Protein AF-A0A2W4KX41-F1 (afdb_monomer_lite)

Structure (mmCIF, N/CA/C/O backbone):
data_AF-A0A2W4KX41-F1
#
_entry.id   AF-A0A2W4KX41-F1
#
loop_
_atom_site.group_PDB
_atom_site.id
_atom_site.type_symbol
_atom_site.label_atom_id
_atom_site.label_alt_id
_atom_site.label_comp_id
_atom_site.label_asym_id
_atom_site.label_entity_id
_atom_site.label_seq_id
_atom_site.pdbx_PDB_ins_code
_atom_site.Cartn_x
_atom_site.Cartn_y
_atom_site.Cartn_z
_atom_site.occupancy
_atom_site.B_iso_or_equiv
_atom_site.auth_seq_id
_atom_site.auth_comp_id
_atom_site.auth_asym_id
_atom_site.auth_atom_id
_atom_site.pdbx_PDB_model_num
ATOM 1 N N . VAL A 1 1 ? 13.721 4.394 -13.054 1.00 95.44 1 VAL A N 1
ATOM 2 C CA . VAL A 1 1 ? 13.688 3.986 -14.478 1.00 95.44 1 VAL A CA 1
ATOM 3 C C . VAL A 1 1 ? 14.130 5.182 -15.290 1.00 95.44 1 VAL A C 1
ATOM 5 O O . VAL A 1 1 ? 13.572 6.245 -15.070 1.00 95.44 1 VAL A O 1
ATOM 8 N N . GLY A 1 2 ? 15.157 5.044 -16.126 1.00 97.50 2 GLY A N 1
ATOM 9 C CA . GLY A 1 2 ? 15.575 6.116 -17.032 1.00 97.50 2 GLY A CA 1
ATOM 10 C C . GLY A 1 2 ? 14.869 5.986 -18.375 1.00 97.50 2 GLY A C 1
ATOM 11 O O . GLY A 1 2 ? 14.730 4.871 -18.894 1.00 97.50 2 GLY A O 1
ATOM 12 N N . ILE A 1 3 ? 14.429 7.118 -18.905 1.00 97.75 3 ILE A N 1
ATOM 13 C CA . ILE A 1 3 ? 13.561 7.262 -20.071 1.00 97.75 3 ILE A CA 1
ATOM 14 C C . ILE A 1 3 ? 14.304 8.098 -21.121 1.00 97.75 3 ILE A C 1
ATOM 16 O O . ILE A 1 3 ? 14.916 9.116 -20.791 1.00 97.75 3 ILE A O 1
ATOM 20 N N . GLY A 1 4 ? 14.311 7.626 -22.368 1.00 97.44 4 GLY A N 1
ATOM 21 C CA . GLY A 1 4 ? 14.909 8.337 -23.504 1.00 97.44 4 GLY A CA 1
ATOM 22 C C . GLY A 1 4 ? 13.954 9.355 -24.136 1.00 97.44 4 GLY A C 1
ATOM 23 O O . GLY A 1 4 ? 12.772 9.386 -23.803 1.00 97.44 4 GLY A O 1
ATOM 24 N N . ASP A 1 5 ? 14.450 10.140 -25.101 1.00 96.31 5 ASP A N 1
ATOM 25 C CA . ASP A 1 5 ? 13.666 11.168 -25.826 1.00 96.31 5 ASP A CA 1
ATOM 26 C C . ASP A 1 5 ? 12.392 10.621 -26.493 1.00 96.31 5 ASP A C 1
ATOM 28 O O . ASP A 1 5 ? 11.413 11.334 -26.689 1.00 96.31 5 ASP A O 1
ATOM 32 N N . ASP A 1 6 ? 12.403 9.342 -26.859 1.00 95.00 6 ASP A N 1
ATOM 33 C CA . ASP A 1 6 ? 11.312 8.649 -27.535 1.00 95.00 6 ASP A CA 1
ATOM 34 C C . ASP A 1 6 ? 10.389 7.887 -26.569 1.00 95.00 6 ASP A C 1
ATOM 36 O O . ASP A 1 6 ? 9.606 7.046 -27.011 1.00 95.00 6 ASP A O 1
ATOM 40 N N . GLY A 1 7 ? 10.496 8.132 -25.258 1.00 95.44 7 GLY A N 1
ATOM 41 C CA . GLY A 1 7 ? 9.627 7.543 -24.236 1.00 95.44 7 GLY A CA 1
ATOM 42 C C . GLY A 1 7 ? 9.914 6.075 -23.902 1.00 95.44 7 GLY A C 1
ATOM 43 O O . GLY A 1 7 ? 9.141 5.449 -23.172 1.00 95.44 7 GLY A O 1
ATOM 44 N N . ARG A 1 8 ? 11.008 5.491 -24.409 1.00 97.19 8 ARG A N 1
ATOM 45 C CA . ARG A 1 8 ? 11.403 4.111 -24.080 1.00 97.19 8 ARG A CA 1
ATOM 46 C C . ARG A 1 8 ? 12.267 4.040 -22.827 1.00 97.19 8 ARG A C 1
ATOM 48 O O . ARG A 1 8 ? 12.982 4.983 -22.490 1.00 97.19 8 ARG A O 1
ATOM 55 N N . VAL A 1 9 ? 12.297 2.869 -22.199 1.00 97.88 9 VAL A N 1
ATOM 56 C CA . VAL A 1 9 ? 13.253 2.570 -21.129 1.00 97.88 9 VAL A CA 1
ATOM 57 C C . VAL A 1 9 ? 14.670 2.490 -21.701 1.00 97.88 9 VAL A C 1
ATOM 59 O O . VAL A 1 9 ? 14.964 1.636 -22.535 1.00 97.88 9 VAL A O 1
ATOM 62 N N . VAL A 1 10 ? 15.562 3.345 -21.202 1.00 98.19 10 VAL A N 1
ATOM 63 C CA . VAL A 1 10 ? 16.997 3.371 -21.550 1.00 98.19 10 VAL A CA 1
ATOM 64 C C . VAL A 1 10 ? 17.900 3.094 -20.352 1.00 98.19 10 VAL A C 1
ATOM 66 O O . VAL A 1 10 ? 19.077 2.797 -20.535 1.00 98.19 10 VAL A O 1
ATOM 69 N N . ARG A 1 11 ? 17.365 3.118 -19.124 1.00 97.75 11 ARG A N 1
ATOM 70 C CA . ARG A 1 11 ? 18.085 2.662 -17.927 1.00 97.75 11 ARG A CA 1
ATOM 71 C C . ARG A 1 11 ? 17.171 1.920 -16.961 1.00 97.75 11 ARG A C 1
ATOM 73 O O . ARG A 1 11 ? 16.109 2.412 -16.576 1.00 97.75 11 ARG A O 1
ATOM 80 N N . LEU A 1 12 ? 17.615 0.755 -16.493 1.00 97.62 12 LEU A N 1
ATOM 81 C CA . LEU A 1 12 ? 16.859 -0.076 -15.556 1.00 97.62 12 LEU A CA 1
ATOM 82 C C . LEU A 1 12 ? 17.802 -0.828 -14.608 1.00 97.62 12 LEU A C 1
ATOM 84 O O . LEU A 1 12 ? 18.771 -1.437 -15.047 1.00 97.62 12 LEU A O 1
ATOM 88 N N . ARG A 1 13 ? 17.536 -0.763 -13.293 1.00 94.50 13 ARG A N 1
ATOM 89 C CA . ARG A 1 13 ? 18.386 -1.334 -12.217 1.00 94.50 13 ARG A CA 1
ATOM 90 C C . ARG A 1 13 ? 19.892 -1.060 -12.403 1.00 94.50 13 ARG A C 1
ATOM 92 O O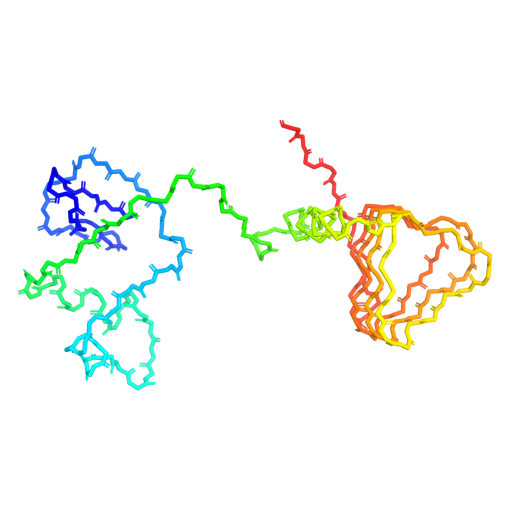 . ARG A 1 13 ? 20.709 -1.970 -12.310 1.00 94.50 13 ARG A O 1
ATOM 99 N N . GLY A 1 14 ? 20.247 0.187 -12.714 1.00 94.38 14 GLY A N 1
ATOM 100 C CA . GLY A 1 14 ? 21.641 0.617 -12.893 1.00 94.38 14 GLY A CA 1
ATOM 101 C C . GLY A 1 14 ? 22.298 0.212 -14.220 1.00 94.38 14 GLY A C 1
ATOM 102 O O . GLY A 1 14 ? 23.419 0.632 -14.469 1.00 94.38 14 GLY A O 1
ATOM 103 N N . GLN A 1 15 ? 21.622 -0.556 -15.082 1.00 97.69 15 GLN A N 1
ATOM 104 C CA . GLN A 1 15 ? 22.105 -0.873 -16.430 1.00 97.69 15 GLN A CA 1
ATOM 105 C C . GLN A 1 15 ? 21.570 0.134 -17.446 1.00 97.69 15 GLN A C 1
ATOM 107 O O . GLN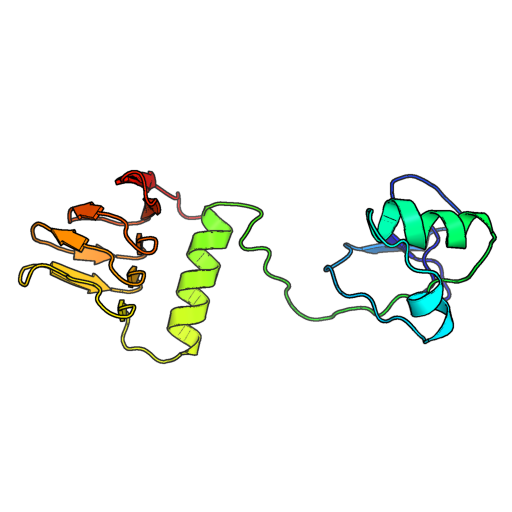 A 1 15 ? 20.375 0.439 -17.426 1.00 97.69 15 GLN A O 1
ATOM 112 N N . THR A 1 16 ? 22.449 0.599 -18.332 1.00 97.62 16 THR A N 1
ATOM 113 C CA . THR A 1 16 ? 22.169 1.614 -19.356 1.00 97.62 16 THR A CA 1
ATOM 114 C C . THR A 1 16 ? 22.178 0.989 -20.751 1.00 97.62 16 THR A C 1
ATOM 116 O O . THR A 1 16 ? 23.064 0.206 -21.081 1.00 97.62 16 THR A O 1
ATOM 119 N N . PHE A 1 17 ? 21.189 1.353 -21.563 1.00 97.38 17 PHE A N 1
ATOM 120 C CA . PHE A 1 17 ? 20.922 0.840 -22.913 1.00 97.38 17 PHE A CA 1
ATOM 121 C C . PHE A 1 17 ? 20.775 1.971 -23.952 1.00 97.38 17 PHE A C 1
ATOM 123 O O . PHE A 1 17 ? 20.492 1.708 -25.119 1.00 97.38 17 PHE A O 1
ATOM 130 N N . GLY A 1 18 ? 20.941 3.229 -23.533 1.00 96.69 18 GLY A N 1
ATOM 131 C CA . GLY A 1 18 ? 20.837 4.429 -24.362 1.00 96.69 18 GLY A CA 1
ATOM 132 C C . GLY A 1 18 ? 21.023 5.703 -23.533 1.00 96.69 18 GLY A C 1
ATOM 133 O O . GLY A 1 18 ? 21.342 5.628 -22.347 1.00 96.69 18 GLY A O 1
ATOM 134 N N . GLU A 1 19 ? 20.813 6.863 -24.152 1.00 97.75 19 GLU A N 1
ATOM 135 C CA . GLU A 1 19 ? 20.885 8.163 -23.474 1.00 97.75 19 GLU A CA 1
ATOM 136 C C . GLU A 1 19 ? 19.589 8.473 -22.718 1.00 97.75 19 GLU A C 1
ATOM 138 O O . GLU A 1 19 ? 18.494 8.385 -23.276 1.00 97.75 19 GLU A O 1
ATOM 143 N N . GLU A 1 20 ? 19.722 8.828 -21.440 1.00 97.94 20 GLU A N 1
ATOM 144 C CA . GLU A 1 20 ? 18.610 9.194 -20.562 1.00 97.94 20 GLU A CA 1
ATOM 145 C C . GLU A 1 20 ? 18.319 10.690 -20.613 1.00 97.94 20 GLU A C 1
ATOM 147 O O . GLU A 1 20 ? 19.225 11.522 -20.619 1.00 97.94 20 GLU A O 1
ATOM 152 N N . ARG A 1 21 ? 17.028 11.015 -20.602 1.00 97.56 21 ARG A N 1
ATOM 153 C CA . ARG A 1 21 ? 16.497 12.379 -20.646 1.00 97.56 21 ARG A CA 1
ATOM 154 C C . ARG A 1 21 ? 15.644 12.700 -19.440 1.00 97.56 21 ARG A C 1
ATOM 156 O O . ARG A 1 21 ? 15.702 13.811 -18.926 1.00 97.56 21 ARG A O 1
ATOM 163 N N . GLU A 1 22 ? 14.906 11.706 -18.970 1.00 96.12 22 GLU A N 1
ATOM 164 C CA . GLU A 1 22 ? 14.061 11.804 -17.793 1.00 96.12 22 GLU A CA 1
ATOM 165 C C . GLU A 1 22 ? 14.202 10.544 -16.939 1.00 96.12 22 GLU A C 1
ATOM 167 O O . GLU A 1 22 ? 14.525 9.462 -17.435 1.00 96.12 22 GLU A O 1
ATOM 172 N N . SER A 1 23 ? 13.933 10.679 -15.644 1.00 95.00 23 SER A N 1
ATOM 173 C CA . SER A 1 23 ? 13.896 9.565 -14.706 1.00 95.00 23 SER A CA 1
ATOM 174 C C . SER A 1 23 ? 12.565 9.530 -13.963 1.00 95.00 23 SER A C 1
ATOM 176 O O . SER A 1 23 ? 12.084 10.574 -13.536 1.00 95.00 23 SER A O 1
ATOM 178 N N . GLY A 1 24 ? 12.026 8.336 -13.723 1.00 92.19 24 GLY A N 1
ATOM 179 C CA . GLY A 1 24 ? 10.835 8.149 -12.890 1.00 92.19 24 GLY A CA 1
ATOM 180 C C . GLY A 1 24 ? 10.811 6.809 -12.161 1.00 92.19 24 GLY A C 1
ATOM 181 O O . GLY A 1 24 ? 11.633 5.923 -12.427 1.00 92.19 24 GLY A O 1
ATOM 182 N N . ASP A 1 25 ? 9.857 6.642 -11.251 1.00 90.81 25 ASP A N 1
ATOM 183 C CA . ASP A 1 25 ? 9.654 5.388 -10.527 1.00 90.81 25 ASP A CA 1
ATOM 184 C C . ASP A 1 25 ? 8.746 4.424 -11.289 1.00 90.81 25 ASP A C 1
ATOM 186 O O . ASP A 1 25 ? 7.812 4.811 -11.991 1.00 90.81 25 ASP A O 1
ATOM 190 N N . TYR A 1 26 ? 9.029 3.127 -11.154 1.00 90.62 26 TYR A N 1
ATOM 191 C CA . TYR A 1 26 ? 8.149 2.095 -11.686 1.00 90.62 26 TYR A CA 1
ATOM 192 C C . TYR A 1 26 ? 7.013 1.836 -10.697 1.00 90.62 26 TYR A C 1
ATOM 194 O O . TYR A 1 26 ? 7.226 1.235 -9.648 1.00 90.62 26 TYR A O 1
ATOM 202 N N . VAL A 1 27 ? 5.799 2.239 -11.062 1.00 89.75 27 VAL A N 1
ATOM 203 C CA . VAL A 1 27 ? 4.615 2.201 -10.183 1.00 89.75 27 VAL A CA 1
ATOM 204 C C . VAL A 1 27 ? 3.957 0.817 -10.064 1.00 89.75 27 VAL A C 1
ATOM 206 O O . VAL A 1 27 ? 2.856 0.695 -9.538 1.00 89.75 27 VAL A O 1
ATOM 209 N N . GLY A 1 28 ? 4.599 -0.243 -10.569 1.00 87.50 28 GLY A N 1
ATOM 210 C CA . GLY A 1 28 ? 4.089 -1.616 -10.469 1.00 87.50 28 GLY A CA 1
ATOM 211 C C . GLY A 1 28 ? 3.088 -2.031 -11.556 1.00 87.50 28 GLY A C 1
ATOM 212 O O . GLY A 1 28 ? 2.558 -3.137 -11.489 1.00 87.50 28 GLY A O 1
ATOM 213 N N . LEU A 1 29 ? 2.848 -1.191 -12.568 1.00 89.12 29 LEU A N 1
ATOM 214 C CA . LEU A 1 29 ? 1.946 -1.480 -13.688 1.00 89.12 29 LEU A CA 1
ATOM 215 C C . LEU A 1 29 ? 2.722 -1.854 -14.952 1.00 89.12 29 LEU A C 1
ATOM 217 O O . LEU A 1 29 ? 3.496 -1.054 -15.470 1.00 89.12 29 LEU A O 1
ATOM 221 N N . CYS A 1 30 ? 2.463 -3.046 -15.490 1.00 91.62 30 CYS A N 1
ATOM 222 C CA . CYS A 1 30 ? 3.052 -3.509 -16.743 1.00 91.62 30 CYS A CA 1
ATOM 223 C C . CYS A 1 30 ? 1.967 -4.040 -17.680 1.00 91.62 30 CYS A C 1
ATOM 225 O O . CYS A 1 30 ? 1.236 -4.968 -17.333 1.00 91.62 30 CYS A O 1
ATOM 227 N N . ALA A 1 31 ? 1.881 -3.458 -18.876 1.00 92.06 31 ALA A N 1
ATOM 228 C CA . ALA A 1 31 ? 1.051 -3.971 -19.955 1.00 92.06 31 ALA A CA 1
ATOM 229 C C . ALA A 1 31 ? 1.896 -4.877 -20.860 1.00 92.06 31 ALA A C 1
ATOM 231 O O . ALA A 1 31 ? 2.933 -4.461 -21.375 1.00 92.06 31 ALA A O 1
ATOM 232 N N . LEU A 1 32 ? 1.441 -6.113 -21.066 1.00 92.19 32 LEU A N 1
ATOM 233 C CA . LEU A 1 32 ? 2.129 -7.105 -21.887 1.00 92.19 32 LEU A CA 1
ATOM 234 C C . LEU A 1 32 ? 1.251 -7.508 -23.067 1.00 92.19 32 LEU A C 1
ATOM 236 O O . LEU A 1 32 ? 0.125 -7.973 -22.896 1.00 92.19 32 LEU A O 1
ATOM 240 N N . GLY A 1 33 ? 1.789 -7.375 -24.279 1.00 89.69 33 GLY A N 1
ATOM 241 C CA . GLY A 1 33 ? 1.206 -8.021 -25.452 1.00 89.69 33 GLY A CA 1
ATOM 242 C C . GLY A 1 33 ? 1.356 -9.544 -25.378 1.00 89.69 33 GLY A C 1
ATOM 243 O O . GLY A 1 33 ? 2.186 -10.058 -24.627 1.00 89.69 33 GLY A O 1
ATOM 244 N N . ARG A 1 34 ? 0.606 -10.278 -26.213 1.00 92.81 34 ARG A N 1
ATOM 245 C CA . ARG A 1 34 ? 0.669 -11.755 -26.275 1.00 92.81 34 ARG A CA 1
ATOM 246 C C . ARG A 1 34 ? 2.103 -12.308 -26.355 1.00 92.81 34 ARG A C 1
ATOM 248 O O . ARG A 1 34 ? 2.401 -13.207 -25.576 1.00 92.81 34 ARG A O 1
ATOM 255 N N . PRO A 1 35 ? 3.012 -11.781 -27.204 1.00 87.25 35 PRO A N 1
ATOM 256 C CA . PRO A 1 35 ? 4.388 -12.282 -27.248 1.00 87.25 35 PRO A CA 1
ATOM 257 C C . PRO A 1 35 ? 5.140 -12.095 -25.926 1.00 87.25 35 PRO A C 1
ATOM 259 O O . PRO A 1 35 ? 5.890 -12.973 -25.521 1.00 87.25 35 PRO A O 1
ATOM 262 N N . GLY A 1 36 ? 4.912 -10.973 -25.235 1.00 88.50 36 GLY A N 1
ATOM 263 C CA . GLY A 1 36 ? 5.496 -10.710 -23.920 1.00 88.50 36 GLY A CA 1
ATOM 264 C C . GLY A 1 36 ? 4.958 -11.664 -22.857 1.00 88.50 36 GLY A C 1
ATOM 265 O O . GLY A 1 36 ? 5.742 -12.213 -22.095 1.00 88.50 36 GLY A O 1
ATOM 266 N N . LEU A 1 37 ? 3.646 -11.926 -22.862 1.00 91.44 37 LEU A N 1
ATOM 267 C CA . LEU A 1 37 ? 3.011 -12.887 -21.956 1.00 91.44 37 LEU A CA 1
ATOM 268 C C . LEU A 1 37 ? 3.588 -14.302 -22.125 1.00 91.44 37 LEU A C 1
ATOM 270 O O . LEU A 1 37 ? 3.893 -14.950 -21.132 1.00 91.44 37 LEU A O 1
ATOM 274 N N . PHE A 1 38 ? 3.787 -14.762 -23.365 1.00 90.56 38 PHE A N 1
ATOM 275 C CA . PHE A 1 38 ? 4.394 -16.073 -23.642 1.00 90.56 38 PHE A CA 1
ATOM 276 C C . PHE A 1 38 ? 5.895 -16.141 -23.346 1.00 90.56 38 PHE A C 1
ATOM 278 O O . PHE A 1 38 ? 6.441 -17.232 -23.216 1.00 90.56 38 PHE A O 1
ATOM 285 N N . ALA A 1 39 ? 6.563 -14.992 -23.257 1.00 88.00 39 ALA A N 1
ATOM 286 C CA . ALA A 1 39 ? 7.972 -14.899 -22.902 1.00 88.00 39 ALA A CA 1
ATOM 287 C C . ALA A 1 39 ? 8.198 -14.696 -21.394 1.00 88.00 39 ALA A C 1
ATOM 289 O O . ALA A 1 39 ? 9.353 -14.601 -20.973 1.00 88.00 39 ALA A O 1
ATOM 290 N N . LEU A 1 40 ? 7.134 -14.604 -20.582 1.00 92.44 40 LEU A N 1
ATOM 291 C CA . LEU A 1 40 ? 7.278 -14.542 -19.131 1.00 92.44 40 LEU A CA 1
ATOM 292 C C . LEU A 1 40 ? 7.859 -15.857 -18.598 1.00 92.44 40 LEU A C 1
ATOM 294 O O . LEU A 1 40 ? 7.425 -16.933 -19.017 1.00 92.44 40 LEU A O 1
ATOM 298 N N . PRO A 1 41 ? 8.806 -15.790 -17.649 1.00 89.44 41 PRO A N 1
ATOM 299 C CA . PRO A 1 41 ? 9.250 -16.981 -16.950 1.00 89.44 41 PRO A CA 1
ATOM 300 C C . PRO A 1 41 ? 8.126 -17.508 -16.047 1.00 89.44 41 PRO A C 1
ATOM 302 O O . PRO A 1 41 ? 7.321 -16.735 -15.526 1.00 89.44 41 PRO A O 1
ATOM 305 N N . GLU A 1 42 ? 8.100 -18.822 -15.817 1.00 92.25 42 GLU A N 1
ATOM 306 C CA . GLU A 1 42 ? 7.146 -19.450 -14.890 1.00 92.25 42 GLU A CA 1
ATOM 307 C C . GLU A 1 42 ? 7.317 -18.924 -13.453 1.00 92.25 42 GLU A C 1
ATOM 309 O O . GLU A 1 42 ? 6.346 -18.770 -12.715 1.00 92.25 42 GLU A O 1
ATOM 314 N N . GLN A 1 43 ? 8.556 -18.606 -13.067 1.00 93.88 43 GLN A N 1
ATOM 315 C CA . GLN A 1 43 ? 8.910 -18.022 -11.775 1.00 93.88 43 GLN A CA 1
ATOM 316 C C . GLN A 1 43 ? 10.004 -16.967 -11.952 1.00 93.88 43 GLN A C 1
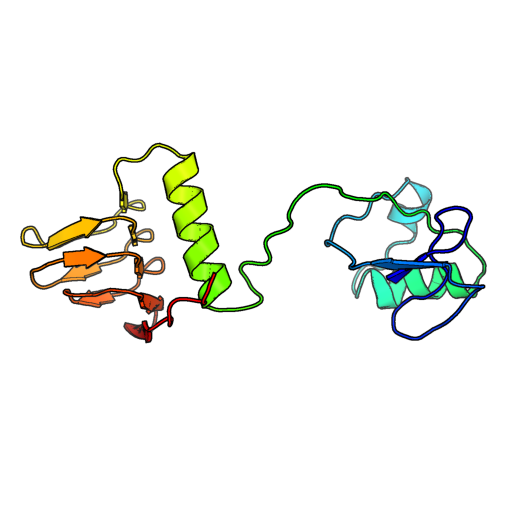ATOM 318 O O . GLN A 1 43 ? 10.879 -17.111 -12.805 1.00 93.88 43 GLN A O 1
ATOM 323 N N . GLY A 1 44 ? 9.978 -15.926 -11.119 1.00 92.25 44 GLY A N 1
ATOM 324 C CA . GLY A 1 44 ? 11.025 -14.906 -11.078 1.00 92.25 44 GLY A CA 1
ATOM 325 C C . GLY A 1 44 ? 10.497 -13.482 -10.930 1.00 92.25 44 GLY A C 1
ATOM 326 O O . GLY A 1 44 ? 9.330 -13.234 -10.629 1.00 92.25 44 GLY A O 1
ATOM 327 N N . CYS A 1 45 ? 11.392 -12.524 -11.131 1.00 92.50 45 CYS A N 1
ATOM 328 C CA . CYS A 1 45 ? 11.135 -11.097 -11.067 1.00 92.50 45 CYS A CA 1
ATOM 329 C C . CYS A 1 45 ? 10.883 -10.529 -12.470 1.00 92.50 45 CYS A C 1
ATOM 331 O O . CYS A 1 45 ? 11.742 -10.592 -13.347 1.00 92.50 45 CYS A O 1
ATOM 333 N N . LEU A 1 46 ? 9.745 -9.851 -12.649 1.00 92.25 46 LEU A N 1
ATOM 334 C CA . LEU A 1 46 ? 9.357 -9.200 -13.909 1.00 92.25 46 LEU A CA 1
ATOM 335 C C . LEU A 1 46 ? 10.433 -8.245 -14.466 1.00 92.25 46 LEU A C 1
ATOM 337 O O . LEU A 1 46 ? 10.603 -8.107 -15.675 1.00 92.25 46 LEU A O 1
ATOM 341 N N . VAL A 1 47 ? 11.191 -7.584 -13.590 1.00 93.50 47 VAL A N 1
ATOM 342 C CA . VAL A 1 47 ? 12.262 -6.671 -14.007 1.00 93.50 47 VAL A CA 1
ATOM 343 C C . VAL A 1 47 ? 13.544 -7.440 -14.325 1.00 93.50 47 VAL A C 1
ATOM 345 O O . VAL A 1 47 ? 14.140 -7.231 -15.380 1.00 93.50 47 VAL A O 1
ATOM 348 N N . GLN A 1 48 ? 13.978 -8.316 -13.414 1.00 94.44 48 GLN A N 1
ATOM 349 C CA . GLN A 1 48 ? 15.267 -9.002 -13.520 1.00 94.44 48 GLN A CA 1
ATOM 350 C C . GLN A 1 48 ? 15.283 -10.071 -14.607 1.00 94.44 48 GLN A C 1
ATOM 352 O O . GLN A 1 48 ? 16.245 -10.146 -15.369 1.00 94.44 48 GLN A O 1
ATOM 357 N N . ASP A 1 49 ? 14.226 -10.872 -14.663 1.00 94.81 49 ASP A N 1
ATOM 358 C CA . ASP A 1 49 ? 14.187 -12.122 -15.418 1.00 94.81 49 ASP A CA 1
ATOM 359 C C . ASP A 1 49 ? 13.403 -11.979 -16.728 1.00 94.81 49 ASP A C 1
ATOM 361 O O . ASP A 1 49 ? 13.521 -12.820 -17.614 1.00 94.81 49 ASP A O 1
ATOM 365 N N . PHE A 1 50 ? 12.661 -10.877 -16.896 1.00 94.31 50 PHE A N 1
ATOM 366 C CA . PHE A 1 50 ? 11.911 -10.586 -18.118 1.00 94.31 50 PHE A CA 1
ATOM 367 C C . PHE A 1 50 ? 12.364 -9.290 -18.812 1.00 94.31 50 PHE A C 1
ATOM 369 O O . PHE A 1 50 ? 12.903 -9.345 -19.920 1.00 94.31 50 PHE A O 1
ATOM 376 N N . ALA A 1 51 ? 12.223 -8.123 -18.172 1.00 95.25 51 ALA A N 1
ATOM 377 C CA . ALA A 1 51 ? 12.503 -6.838 -18.824 1.00 95.25 51 ALA A CA 1
ATOM 378 C C . ALA A 1 51 ? 13.995 -6.624 -19.150 1.00 95.25 51 ALA A C 1
ATOM 380 O O . ALA A 1 51 ? 14.339 -6.230 -20.264 1.00 95.25 51 ALA A O 1
ATOM 381 N N . LEU A 1 52 ? 14.900 -6.907 -18.206 1.00 96.31 52 LEU A N 1
ATOM 382 C CA . LEU A 1 52 ? 16.340 -6.728 -18.424 1.00 96.31 52 LEU A CA 1
ATOM 383 C C . LEU A 1 52 ? 16.893 -7.607 -19.564 1.00 96.31 52 LEU A C 1
ATOM 385 O O . LEU A 1 52 ? 17.624 -7.077 -20.402 1.00 96.31 52 LEU A O 1
ATOM 389 N N . PRO A 1 53 ? 16.560 -8.910 -19.668 1.00 95.25 53 PRO A N 1
ATOM 390 C CA . PRO A 1 53 ? 16.947 -9.724 -20.819 1.00 95.25 53 PRO A CA 1
ATOM 391 C C . PRO A 1 53 ? 16.449 -9.181 -22.162 1.00 95.25 53 PRO A C 1
ATOM 393 O O . PRO A 1 53 ? 17.179 -9.262 -23.147 1.00 95.25 53 PRO A O 1
ATOM 396 N N . LEU A 1 54 ? 15.238 -8.617 -22.216 1.00 94.62 54 LEU A N 1
ATOM 397 C CA . LEU A 1 54 ? 14.705 -7.990 -23.428 1.00 94.62 54 LEU A CA 1
ATOM 398 C C . LEU A 1 54 ? 15.520 -6.751 -23.824 1.00 94.62 54 LEU A C 1
ATOM 400 O O . LEU A 1 54 ? 15.973 -6.665 -24.966 1.00 94.62 54 LEU A O 1
ATOM 404 N N . LEU A 1 55 ? 15.794 -5.855 -22.873 1.00 96.38 55 LEU A N 1
ATOM 405 C CA . LEU A 1 55 ? 16.597 -4.649 -23.109 1.00 96.38 55 LEU A CA 1
ATOM 406 C C . LEU A 1 55 ? 18.027 -4.979 -23.559 1.00 96.38 55 LEU A C 1
ATOM 408 O O . LEU A 1 55 ? 18.538 -4.359 -24.488 1.00 96.38 55 LEU A O 1
ATOM 412 N N . ARG A 1 56 ? 18.656 -6.014 -22.981 1.00 96.81 56 ARG A N 1
ATOM 413 C CA . ARG A 1 56 ? 19.984 -6.499 -23.414 1.00 96.81 56 ARG A CA 1
ATOM 414 C C . ARG A 1 56 ? 20.001 -7.000 -24.858 1.00 96.81 56 ARG A C 1
ATOM 416 O O . ARG A 1 56 ? 21.033 -6.919 -25.510 1.00 96.81 56 ARG A O 1
ATOM 423 N N . ARG A 1 57 ? 18.870 -7.508 -25.358 1.00 95.38 57 ARG A N 1
ATOM 424 C CA . ARG A 1 57 ? 18.694 -7.900 -26.767 1.00 95.38 57 ARG A CA 1
ATOM 425 C C . ARG A 1 57 ? 18.305 -6.725 -27.674 1.00 95.38 57 ARG A C 1
ATOM 427 O O . ARG A 1 57 ? 18.017 -6.946 -28.844 1.00 95.38 57 ARG A O 1
ATOM 434 N N . GLY A 1 58 ? 18.255 -5.501 -27.147 1.00 95.38 58 GLY A N 1
ATOM 435 C CA . GLY A 1 58 ? 17.832 -4.312 -27.886 1.00 95.38 58 GLY A CA 1
ATOM 436 C C . GLY A 1 58 ? 16.322 -4.223 -28.111 1.00 95.38 58 GLY A C 1
ATOM 437 O O . GLY A 1 58 ? 15.874 -3.401 -28.908 1.00 95.38 58 GLY A O 1
ATOM 438 N N . VAL A 1 59 ? 15.519 -5.049 -27.430 1.00 94.62 59 VAL A N 1
ATOM 439 C CA . VAL A 1 59 ? 14.059 -4.958 -27.526 1.00 94.62 59 VAL A CA 1
ATOM 440 C C . VAL A 1 59 ? 13.597 -3.683 -26.831 1.00 94.62 59 VAL A C 1
ATOM 442 O O . VAL A 1 59 ? 13.940 -3.424 -25.678 1.00 94.62 59 VAL A O 1
ATOM 445 N N . ARG A 1 60 ? 12.789 -2.899 -27.541 1.00 94.62 60 ARG A N 1
ATOM 446 C CA . ARG A 1 60 ? 12.176 -1.678 -27.023 1.00 94.62 60 ARG A CA 1
ATOM 447 C C . ARG A 1 60 ? 11.117 -2.015 -25.970 1.00 94.62 60 ARG A C 1
ATOM 449 O O . ARG A 1 60 ? 10.253 -2.855 -26.208 1.00 94.62 60 ARG A O 1
ATOM 456 N N . ILE A 1 61 ? 11.167 -1.315 -24.838 1.00 95.56 61 ILE A N 1
ATOM 457 C CA . ILE A 1 61 ? 10.108 -1.303 -23.823 1.00 95.56 61 ILE A CA 1
ATOM 458 C C . ILE A 1 61 ? 9.635 0.141 -23.680 1.00 95.56 61 ILE A C 1
ATOM 460 O O . ILE A 1 61 ? 10.415 1.005 -23.279 1.00 95.56 61 ILE A O 1
ATOM 464 N N . ASP A 1 62 ? 8.380 0.395 -24.038 1.00 96.12 62 ASP A N 1
ATOM 465 C CA . ASP A 1 62 ? 7.753 1.711 -23.917 1.00 96.12 62 ASP A CA 1
ATOM 466 C C . ASP A 1 62 ? 7.348 2.019 -22.475 1.00 96.12 62 ASP A C 1
ATOM 468 O O . ASP A 1 62 ? 7.076 1.119 -21.675 1.00 96.12 62 ASP A O 1
ATOM 472 N N . THR A 1 63 ? 7.292 3.308 -22.150 1.00 95.81 63 THR A N 1
ATOM 473 C CA . THR A 1 63 ? 6.758 3.801 -20.879 1.00 95.81 63 THR A CA 1
ATOM 474 C C . THR A 1 63 ? 5.486 4.606 -21.112 1.00 95.81 63 THR A C 1
ATOM 476 O O . THR A 1 63 ? 5.283 5.184 -22.178 1.00 95.81 63 THR A O 1
ATOM 479 N N . VAL A 1 64 ? 4.613 4.627 -20.106 1.00 92.81 64 VAL A N 1
ATOM 480 C CA . VAL A 1 64 ? 3.431 5.492 -20.083 1.00 92.81 64 VAL A CA 1
ATOM 481 C C . VAL A 1 64 ? 3.494 6.300 -18.790 1.00 92.81 64 VAL A C 1
ATOM 483 O O . VAL A 1 64 ? 3.495 5.688 -17.717 1.00 92.81 64 VAL A O 1
ATOM 486 N N . PRO A 1 65 ? 3.573 7.641 -18.856 1.00 89.38 65 PRO A N 1
ATOM 487 C CA . PRO A 1 65 ? 3.591 8.461 -17.658 1.00 89.38 65 PRO A CA 1
ATOM 488 C C . PRO A 1 65 ? 2.256 8.328 -16.924 1.00 89.38 65 PRO A C 1
ATOM 490 O O . PRO A 1 65 ? 1.181 8.415 -17.520 1.00 89.38 65 PRO A O 1
ATOM 493 N N . TYR A 1 66 ? 2.328 8.126 -15.613 1.00 89.12 66 TYR A N 1
ATOM 494 C CA . TYR A 1 66 ? 1.159 8.105 -14.747 1.00 89.12 66 TYR A CA 1
ATOM 495 C C . TYR A 1 66 ? 1.085 9.428 -13.987 1.00 89.12 66 TYR A C 1
ATOM 497 O O . TYR A 1 66 ? 1.904 9.692 -13.114 1.00 89.12 66 TYR A O 1
ATOM 505 N N . ALA A 1 67 ? 0.109 10.268 -14.333 1.00 85.75 67 ALA A N 1
ATOM 506 C CA . ALA A 1 67 ? -0.036 11.609 -13.760 1.00 85.75 67 ALA A CA 1
ATOM 507 C C . ALA A 1 67 ? -0.684 11.628 -12.359 1.00 85.75 67 ALA A C 1
ATOM 509 O O . ALA A 1 67 ? -0.839 12.693 -11.765 1.00 85.75 67 ALA A O 1
ATOM 510 N N . GLY A 1 68 ? -1.119 10.475 -11.846 1.00 84.00 68 GLY A N 1
ATOM 511 C CA . GLY A 1 68 ? -1.776 10.376 -10.545 1.00 84.00 68 GLY A CA 1
ATOM 512 C C . GLY A 1 68 ? -0.792 10.208 -9.389 1.00 84.00 68 GLY A C 1
ATOM 513 O O . GLY A 1 68 ? 0.327 9.728 -9.557 1.00 84.00 68 GLY A O 1
ATOM 514 N N . THR A 1 69 ? -1.249 10.525 -8.178 1.00 80.31 69 THR A N 1
ATOM 515 C CA . THR A 1 69 ? -0.537 10.150 -6.954 1.00 80.31 69 THR A CA 1
ATOM 516 C C . THR A 1 69 ? -0.599 8.637 -6.774 1.00 80.31 69 THR A C 1
ATOM 518 O O . THR A 1 69 ? -1.676 8.038 -6.844 1.00 80.31 69 THR A O 1
ATOM 521 N N . VAL A 1 70 ? 0.553 8.017 -6.533 1.00 80.00 70 VAL A N 1
ATOM 522 C CA . VAL A 1 70 ? 0.638 6.604 -6.164 1.00 80.00 70 VAL A CA 1
ATOM 523 C C . VAL A 1 70 ? 0.918 6.522 -4.679 1.00 80.00 70 VAL A C 1
ATOM 525 O O . VAL A 1 70 ? 1.889 7.094 -4.190 1.00 80.00 70 VAL A O 1
ATOM 528 N N . ALA A 1 71 ? 0.056 5.810 -3.965 1.00 79.69 71 ALA A N 1
ATOM 529 C CA . ALA A 1 71 ? 0.298 5.477 -2.580 1.00 79.69 71 ALA A CA 1
ATOM 530 C C . ALA A 1 71 ? 0.937 4.094 -2.482 1.00 79.69 71 ALA A C 1
ATOM 532 O O . ALA A 1 71 ? 0.424 3.123 -3.043 1.00 79.69 71 ALA A O 1
ATOM 533 N N . PHE A 1 72 ? 2.021 4.003 -1.717 1.00 81.88 72 PHE A N 1
ATOM 534 C CA . PHE A 1 72 ? 2.685 2.747 -1.390 1.00 81.88 72 PHE A CA 1
ATOM 535 C C . PHE A 1 72 ? 2.467 2.434 0.097 1.00 81.88 72 PHE A C 1
ATOM 537 O O . PHE A 1 72 ? 3.351 2.659 0.925 1.00 81.88 72 PHE A O 1
ATOM 544 N N . PRO A 1 73 ? 1.282 1.921 0.485 1.00 78.31 73 PRO A N 1
ATOM 545 C CA . PRO A 1 73 ? 0.946 1.671 1.889 1.00 78.31 73 PRO A CA 1
ATOM 546 C C . PRO A 1 73 ? 1.868 0.651 2.574 1.00 78.31 73 PRO A C 1
ATOM 548 O O . PRO A 1 73 ? 1.801 0.504 3.788 1.00 78.31 73 PRO A O 1
ATOM 551 N N . GLY A 1 74 ? 2.713 -0.067 1.828 1.00 80.25 74 GLY A N 1
ATOM 552 C CA . GLY A 1 74 ? 3.701 -1.004 2.366 1.00 80.25 74 GLY A CA 1
ATOM 553 C C . GLY A 1 74 ? 5.061 -0.389 2.714 1.00 80.25 74 GLY A C 1
ATOM 554 O O . GLY A 1 74 ? 5.827 -1.030 3.430 1.00 80.25 74 GLY A O 1
ATOM 555 N N . ASP A 1 75 ? 5.360 0.830 2.258 1.00 86.31 75 ASP A N 1
ATOM 556 C CA . ASP A 1 75 ? 6.716 1.397 2.343 1.00 86.31 75 ASP A CA 1
ATOM 557 C C . ASP A 1 75 ? 7.021 2.003 3.717 1.00 86.31 75 ASP A C 1
ATOM 559 O O . ASP A 1 75 ? 8.175 2.109 4.132 1.00 86.31 75 ASP A O 1
ATOM 563 N N . SER A 1 76 ? 5.983 2.395 4.460 1.00 90.00 76 SER A N 1
ATOM 564 C CA . SER A 1 76 ? 6.118 2.873 5.833 1.00 90.00 76 SER A CA 1
ATOM 565 C C . SER A 1 76 ? 4.848 2.640 6.642 1.00 90.00 76 SER A C 1
ATOM 567 O O . SER A 1 76 ? 3.742 2.558 6.111 1.00 90.00 76 SER A O 1
ATOM 569 N N . LEU A 1 77 ? 4.992 2.602 7.967 1.00 91.69 77 LEU A N 1
ATOM 570 C CA . LEU A 1 77 ? 3.849 2.511 8.879 1.00 91.69 77 LEU A CA 1
ATOM 571 C C . LEU A 1 77 ? 2.960 3.763 8.832 1.00 91.69 77 LEU A C 1
ATOM 573 O O . LEU A 1 77 ? 1.747 3.656 9.002 1.00 91.69 77 LEU A O 1
ATOM 577 N N . ALA A 1 78 ? 3.552 4.935 8.581 1.00 91.31 78 ALA A N 1
ATOM 578 C CA . ALA A 1 78 ? 2.809 6.178 8.406 1.00 91.31 78 ALA A CA 1
ATOM 579 C C . ALA A 1 78 ? 1.954 6.149 7.137 1.00 91.31 78 ALA A C 1
ATOM 581 O O . ALA A 1 78 ? 0.757 6.419 7.212 1.00 91.31 78 ALA A O 1
ATOM 582 N N . GLY A 1 79 ? 2.533 5.720 6.011 1.00 91.88 79 GLY A N 1
ATOM 583 C CA . GLY A 1 79 ? 1.804 5.514 4.759 1.00 91.88 79 GLY A CA 1
ATOM 584 C C . GLY A 1 79 ? 0.707 4.457 4.893 1.00 91.88 79 GLY A C 1
ATOM 585 O O . GLY A 1 79 ? -0.420 4.683 4.461 1.00 91.88 79 GLY A O 1
ATOM 586 N N . TYR A 1 80 ? 0.990 3.342 5.576 1.00 93.88 80 TYR A N 1
ATOM 587 C CA . TYR A 1 80 ? -0.012 2.311 5.854 1.00 93.88 80 TYR A CA 1
ATOM 588 C C . TYR A 1 80 ? -1.224 2.870 6.608 1.00 93.88 80 TYR A C 1
ATOM 590 O O . TYR A 1 80 ? -2.372 2.618 6.231 1.00 93.88 80 TYR A O 1
ATOM 598 N N . LEU A 1 81 ? -0.979 3.620 7.689 1.00 94.44 81 LEU A N 1
ATOM 599 C CA . LEU A 1 81 ? -2.047 4.240 8.464 1.00 94.44 81 LEU A CA 1
ATOM 600 C C . LEU A 1 81 ? -2.810 5.254 7.605 1.00 94.44 81 LEU A C 1
ATOM 602 O O . LEU A 1 81 ? -4.030 5.153 7.518 1.00 94.44 81 LEU A O 1
ATOM 606 N N . ALA A 1 82 ? -2.102 6.181 6.955 1.00 92.44 82 ALA A N 1
ATOM 607 C CA . ALA A 1 82 ? -2.695 7.231 6.133 1.00 92.44 82 ALA A CA 1
ATOM 608 C C . ALA A 1 82 ? -3.631 6.656 5.063 1.00 92.44 82 ALA A C 1
ATOM 610 O O . ALA A 1 82 ? -4.785 7.067 4.988 1.00 92.44 82 ALA A O 1
ATOM 611 N N . GLU A 1 83 ? -3.205 5.628 4.329 1.00 93.19 83 GLU A N 1
ATOM 612 C CA . GLU A 1 83 ? -4.030 5.032 3.275 1.00 93.19 83 GLU A CA 1
ATOM 613 C C . GLU A 1 83 ? -5.284 4.330 3.792 1.00 93.19 83 GLU A C 1
ATOM 615 O O . GLU A 1 83 ? -6.342 4.411 3.166 1.00 93.19 83 GLU A O 1
ATOM 620 N N . ASN A 1 84 ? -5.213 3.684 4.958 1.00 94.44 84 ASN A N 1
ATOM 621 C CA . ASN A 1 84 ? -6.403 3.113 5.589 1.00 94.44 84 ASN A CA 1
ATOM 622 C C . ASN A 1 84 ? -7.394 4.210 6.011 1.00 94.44 84 ASN A C 1
ATOM 624 O O . ASN A 1 84 ? -8.606 4.033 5.872 1.00 94.44 84 ASN A O 1
ATOM 628 N N . LEU A 1 85 ? -6.896 5.350 6.500 1.00 93.56 85 LEU A N 1
ATOM 629 C CA . LEU A 1 85 ? -7.737 6.489 6.869 1.00 93.56 85 LEU A CA 1
ATOM 630 C C . LEU A 1 85 ? -8.338 7.173 5.637 1.00 93.56 85 LEU A C 1
ATOM 632 O O . LEU A 1 85 ? -9.541 7.418 5.608 1.00 93.56 85 LEU A O 1
ATOM 636 N N . SER A 1 86 ? -7.555 7.396 4.583 1.00 92.19 86 SER A N 1
ATOM 637 C CA . SER A 1 86 ? -8.059 7.959 3.329 1.00 92.19 86 SER A CA 1
ATOM 638 C C . SER A 1 86 ? -9.061 7.026 2.648 1.00 92.19 86 SER A C 1
ATOM 640 O O . SER A 1 86 ? -10.056 7.480 2.083 1.00 92.19 86 SER A O 1
ATOM 642 N N . TRP A 1 87 ? -8.861 5.707 2.728 1.00 92.62 87 TRP A N 1
ATOM 643 C CA . TRP A 1 87 ? -9.864 4.733 2.298 1.00 92.62 87 TRP A CA 1
ATOM 644 C C . TRP A 1 87 ? -11.169 4.870 3.091 1.00 92.62 87 TRP A C 1
ATOM 646 O O . TRP A 1 87 ? -12.242 4.887 2.486 1.00 92.62 87 TRP A O 1
ATOM 656 N N . LEU A 1 88 ? -11.087 5.009 4.418 1.00 94.12 88 LEU A N 1
ATOM 657 C CA . LEU A 1 88 ? -12.249 5.190 5.291 1.00 94.12 88 LEU A CA 1
ATOM 658 C C . LEU A 1 88 ? -13.047 6.450 4.916 1.00 94.12 88 LEU A C 1
ATOM 660 O O . LEU A 1 88 ? -14.274 6.402 4.817 1.00 94.12 88 LEU A O 1
ATOM 664 N N . GLU A 1 89 ? -12.349 7.555 4.653 1.00 91.25 89 GLU A N 1
ATOM 665 C CA . GLU A 1 89 ? -12.941 8.820 4.207 1.00 91.25 89 GLU A CA 1
ATOM 666 C C . GLU A 1 89 ? -13.646 8.669 2.854 1.00 91.25 89 GLU A C 1
ATOM 668 O O . GLU A 1 89 ? -14.812 9.044 2.719 1.00 91.25 89 GLU A O 1
ATOM 673 N N . ARG A 1 90 ? -12.998 8.028 1.869 1.00 92.19 90 ARG A N 1
ATOM 674 C CA . ARG A 1 90 ? -13.588 7.783 0.539 1.00 92.19 90 ARG A CA 1
ATOM 675 C C . ARG A 1 90 ? -14.839 6.904 0.578 1.00 92.19 90 ARG A C 1
ATOM 677 O O . ARG A 1 90 ? -15.686 7.031 -0.301 1.00 92.19 90 ARG A O 1
ATOM 684 N N . ARG A 1 91 ? -14.984 6.017 1.570 1.00 89.69 91 ARG A N 1
ATOM 685 C CA . ARG A 1 91 ? -16.208 5.208 1.731 1.00 89.69 91 ARG A CA 1
ATOM 686 C C . ARG A 1 91 ? -17.391 5.993 2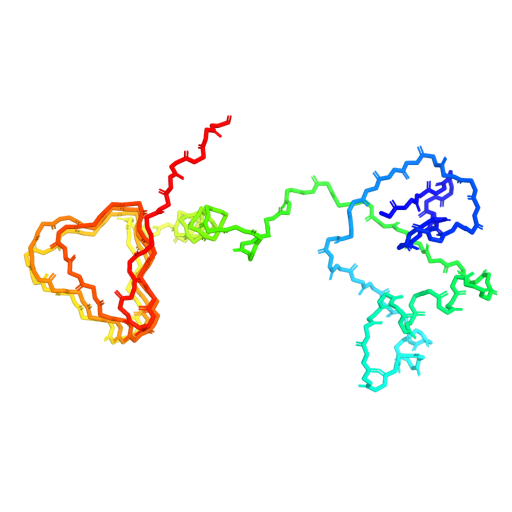.292 1.00 89.69 91 ARG A C 1
ATOM 688 O O . ARG A 1 91 ? -18.487 5.442 2.336 1.00 89.69 91 ARG A O 1
ATOM 695 N N . GLY A 1 92 ? -17.187 7.228 2.754 1.00 82.25 92 GLY A N 1
ATOM 696 C CA . GLY A 1 92 ? -18.238 8.034 3.378 1.00 82.25 92 GLY A CA 1
ATOM 697 C C . GLY A 1 92 ? -18.736 7.467 4.712 1.00 82.25 92 GLY A C 1
ATOM 698 O O . GLY A 1 92 ? -19.791 7.861 5.201 1.00 82.25 92 GLY A O 1
ATOM 699 N N . THR A 1 93 ? -18.006 6.523 5.313 1.00 74.88 93 THR A N 1
ATOM 700 C CA . THR A 1 93 ? -18.332 6.009 6.647 1.00 74.88 93 THR A CA 1
ATOM 701 C C . THR A 1 93 ? -18.088 7.108 7.676 1.00 74.88 93 THR A C 1
ATOM 703 O O . THR A 1 93 ? -17.074 7.798 7.588 1.00 74.88 93 THR A O 1
ATOM 706 N N . GLN A 1 94 ? -18.989 7.267 8.652 1.00 73.06 94 GLN A N 1
ATOM 707 C CA . GLN A 1 94 ? -19.000 8.349 9.656 1.00 73.06 94 GLN A CA 1
ATOM 708 C C . GLN A 1 94 ? -17.851 8.265 10.688 1.00 73.06 94 GLN A C 1
ATOM 710 O O . GLN A 1 94 ? -18.050 8.459 11.882 1.00 73.06 94 GLN A O 1
ATOM 715 N N . GLY A 1 95 ? -16.632 7.950 10.250 1.00 84.62 95 GLY A N 1
ATOM 716 C CA . GLY A 1 95 ? -15.443 7.906 11.089 1.00 84.62 95 GLY A CA 1
ATOM 717 C C . GLY A 1 95 ? -15.092 6.528 11.645 1.00 84.62 95 GLY A C 1
ATOM 718 O O . GLY A 1 95 ? -14.155 6.441 12.427 1.00 84.62 95 GLY A O 1
ATOM 719 N N . ALA A 1 96 ? -15.745 5.435 11.251 1.00 94.31 96 ALA A N 1
ATOM 720 C CA . ALA A 1 96 ? -15.305 4.104 11.669 1.00 94.31 96 ALA A CA 1
ATOM 721 C C . ALA A 1 96 ? -15.654 3.015 10.655 1.00 94.31 96 ALA A C 1
ATOM 723 O O . ALA A 1 96 ? -16.710 3.048 10.025 1.00 94.31 96 ALA A O 1
ATOM 724 N N . HIS A 1 97 ? -14.775 2.020 10.547 1.00 96.75 97 HIS A N 1
ATOM 725 C CA . HIS A 1 97 ? -15.066 0.759 9.878 1.00 96.75 97 HIS A CA 1
ATOM 726 C C . HIS A 1 97 ? -14.909 -0.394 10.865 1.00 96.75 97 HIS A C 1
ATOM 728 O O . HIS A 1 97 ? -13.859 -0.530 11.491 1.00 96.75 97 HIS A O 1
ATOM 734 N N . LEU A 1 98 ? -15.942 -1.233 10.966 1.00 96.88 98 LEU A N 1
ATOM 735 C CA . LEU A 1 98 ? -15.915 -2.485 11.713 1.00 96.88 98 LEU A CA 1
ATOM 736 C C . LEU A 1 98 ? -15.988 -3.650 10.728 1.00 96.88 98 LEU A C 1
ATOM 738 O O . LEU A 1 98 ? -16.975 -3.810 10.009 1.00 96.88 98 LEU A O 1
ATOM 742 N N . GLY A 1 99 ? -14.935 -4.458 10.698 1.00 97.06 99 GLY A N 1
ATOM 743 C CA . GLY A 1 99 ? -14.902 -5.694 9.939 1.00 97.06 99 GLY A CA 1
ATOM 744 C C . GLY A 1 99 ? -15.879 -6.725 10.502 1.00 97.06 99 GLY A C 1
ATOM 745 O O . GLY A 1 99 ? -16.314 -6.649 11.653 1.00 97.06 99 GLY A O 1
ATOM 746 N N . ALA A 1 100 ? -16.206 -7.728 9.689 1.00 98.06 100 ALA A N 1
ATOM 747 C CA . ALA A 1 100 ? -17.119 -8.797 10.082 1.00 98.06 100 ALA A CA 1
ATOM 748 C C . ALA A 1 100 ? -16.682 -9.455 11.405 1.00 98.06 100 ALA A C 1
ATOM 750 O O . ALA A 1 100 ? -15.524 -9.841 11.567 1.00 98.06 100 ALA A O 1
ATOM 751 N N . GLY A 1 101 ? -17.607 -9.560 12.362 1.00 98.12 101 GLY A N 1
ATOM 752 C CA . GLY A 1 101 ? -17.354 -10.177 13.667 1.00 98.12 101 GLY A CA 1
ATOM 753 C C . GLY A 1 101 ? -16.414 -9.401 14.596 1.00 98.12 101 GLY A C 1
ATOM 754 O O . GLY A 1 101 ? -16.009 -9.953 15.617 1.00 98.12 101 GLY A O 1
ATOM 755 N N . ALA A 1 102 ? -16.045 -8.157 14.271 1.00 98.19 102 ALA A N 1
ATOM 756 C CA . ALA A 1 102 ? -15.311 -7.299 15.196 1.00 98.19 102 ALA A CA 1
ATOM 757 C C . ALA A 1 102 ? -16.148 -7.015 16.455 1.00 98.19 102 ALA A C 1
ATOM 759 O O . ALA A 1 102 ? -17.355 -6.780 16.377 1.00 98.19 102 ALA A O 1
ATOM 760 N N . GLN A 1 103 ? -15.499 -7.023 17.615 1.00 98.31 103 GLN A N 1
ATOM 761 C CA . GLN A 1 103 ? -16.125 -6.794 18.914 1.00 98.31 103 GLN A CA 1
ATOM 762 C C . GLN A 1 103 ? -15.461 -5.598 19.588 1.00 98.31 103 GLN A C 1
ATOM 764 O O . GLN A 1 103 ? -14.238 -5.549 19.722 1.00 98.31 103 GLN A O 1
ATOM 769 N N . VAL A 1 104 ? -16.266 -4.637 20.030 1.00 97.94 104 VAL A N 1
ATOM 770 C CA . VAL A 1 104 ? -15.796 -3.431 20.717 1.00 97.94 104 VAL A CA 1
ATOM 771 C C . VAL A 1 104 ? -16.596 -3.272 22.003 1.00 97.94 104 VAL A C 1
ATOM 773 O O . VAL A 1 104 ? -17.822 -3.369 21.986 1.00 97.94 104 VAL A O 1
ATOM 776 N N . ALA A 1 105 ? -15.906 -3.056 23.124 1.00 98.00 105 ALA A N 1
ATOM 777 C CA . ALA A 1 105 ? -16.557 -2.842 24.409 1.00 98.00 105 ALA A CA 1
ATOM 778 C C . ALA A 1 105 ? -17.468 -1.590 24.370 1.00 98.00 105 ALA A C 1
ATOM 780 O O . ALA A 1 105 ? -17.063 -0.573 23.803 1.00 98.00 105 ALA A O 1
ATOM 781 N N . PRO A 1 106 ? -18.656 -1.605 25.012 1.00 96.44 106 PRO A N 1
ATOM 782 C CA . PRO A 1 106 ? -19.624 -0.500 24.935 1.00 96.44 106 PRO A CA 1
ATOM 783 C C . PRO A 1 106 ? -19.102 0.869 25.396 1.00 96.44 106 PRO A C 1
ATOM 785 O O . PRO A 1 106 ? -19.626 1.898 24.987 1.00 96.44 106 PRO A O 1
ATOM 788 N N . GLY A 1 107 ? -18.072 0.898 26.248 1.00 96.12 107 GLY A N 1
ATOM 789 C CA . GLY A 1 107 ? -17.468 2.129 26.766 1.00 96.12 107 GLY A CA 1
ATOM 790 C C . GLY A 1 107 ? -16.462 2.800 25.826 1.00 96.12 107 GLY A C 1
ATOM 791 O O . GLY A 1 107 ? -15.705 3.658 26.285 1.00 96.12 107 GLY A O 1
ATOM 792 N N . ILE A 1 108 ? -16.388 2.380 24.559 1.00 97.94 108 ILE A N 1
ATOM 793 C CA . ILE A 1 108 ? -15.387 2.843 23.596 1.00 97.94 108 ILE A CA 1
ATOM 794 C C . ILE A 1 108 ? -16.040 3.638 22.468 1.00 97.94 108 ILE A C 1
ATOM 796 O O . ILE A 1 108 ? -16.882 3.119 21.737 1.00 97.94 108 ILE A O 1
ATOM 800 N N . SER A 1 109 ? -15.581 4.873 22.269 1.00 96.38 109 SER A N 1
ATOM 801 C CA . SER A 1 109 ? -15.871 5.651 21.065 1.00 96.38 109 SER A CA 1
ATOM 802 C C . SER A 1 109 ? -14.792 5.431 20.005 1.00 96.38 109 SER A C 1
ATOM 804 O O . SER A 1 109 ? -13.596 5.380 20.304 1.00 96.38 109 SER A O 1
ATOM 806 N N . ILE A 1 110 ? -15.213 5.286 18.749 1.00 96.12 110 ILE A N 1
ATOM 807 C CA . ILE A 1 110 ? -14.324 5.031 17.613 1.00 96.12 110 ILE A CA 1
ATOM 808 C C . ILE A 1 110 ? -14.402 6.213 16.663 1.00 96.12 110 ILE A C 1
ATOM 810 O O . ILE A 1 110 ? -15.485 6.601 16.234 1.00 96.12 110 ILE A O 1
ATOM 814 N N . GLU A 1 111 ? -13.245 6.757 16.311 1.00 95.44 111 GLU A N 1
ATOM 815 C CA . GLU A 1 111 ? -13.146 7.873 15.390 1.00 95.44 111 GLU A CA 1
ATOM 816 C C . GLU A 1 111 ? -11.943 7.727 14.465 1.00 95.44 111 GLU A C 1
ATOM 818 O O . GLU A 1 111 ? -10.837 7.368 14.875 1.00 95.44 111 GLU A O 1
ATOM 823 N N . ARG A 1 112 ? -12.182 8.004 13.184 1.00 95.75 112 ARG A N 1
ATOM 824 C CA . ARG A 1 112 ? -11.266 7.793 12.064 1.00 95.75 112 ARG A CA 1
ATOM 825 C C . ARG A 1 112 ? -10.467 6.503 12.234 1.00 95.75 112 ARG A C 1
ATOM 827 O O . ARG A 1 112 ? -9.250 6.554 12.277 1.00 95.75 112 ARG A O 1
ATOM 834 N N . SER A 1 113 ? -11.121 5.367 12.458 1.00 97.50 113 SER A N 1
ATOM 835 C CA . SER A 1 113 ? -10.404 4.119 12.756 1.00 97.50 113 SER A CA 1
ATOM 836 C C . SER A 1 113 ? -10.982 2.916 12.022 1.00 97.50 113 SER A C 1
ATOM 838 O O . SER A 1 113 ? -12.185 2.828 11.778 1.00 97.50 113 SER A O 1
ATOM 840 N N . VAL A 1 114 ? -10.102 1.975 11.691 1.00 97.75 114 VAL A N 1
ATOM 841 C CA . VAL A 1 114 ? -10.427 0.721 11.009 1.00 97.75 114 VAL A CA 1
ATOM 842 C C . VAL A 1 114 ? -10.185 -0.433 11.973 1.00 97.75 114 VAL A C 1
ATOM 844 O O . VAL A 1 114 ? -9.063 -0.648 12.431 1.00 97.75 114 VAL A O 1
ATOM 847 N N . ILE A 1 115 ? -11.237 -1.183 12.285 1.00 98.06 115 ILE A N 1
ATOM 848 C CA . ILE A 1 115 ? -11.182 -2.374 13.129 1.00 98.06 115 ILE A CA 1
ATOM 849 C C . ILE A 1 115 ? -11.365 -3.591 12.229 1.00 98.06 115 ILE A C 1
ATOM 851 O O . ILE A 1 115 ? -12.415 -3.765 11.616 1.00 98.06 115 ILE A O 1
ATOM 855 N N . GLY A 1 116 ? -10.328 -4.414 12.108 1.00 98.06 116 GLY A N 1
ATOM 856 C CA . GLY A 1 116 ? -10.317 -5.584 11.240 1.00 98.06 116 GLY A CA 1
ATOM 857 C C . GLY A 1 116 ? -11.318 -6.660 11.663 1.00 98.06 116 GLY A C 1
ATOM 858 O O . GLY A 1 116 ? -11.790 -6.701 12.799 1.00 98.06 116 GLY A O 1
ATOM 859 N N . ALA A 1 117 ? -11.629 -7.564 10.735 1.00 98.44 117 ALA A N 1
ATOM 860 C CA . ALA A 1 117 ? -12.552 -8.669 10.983 1.00 98.44 117 ALA A CA 1
ATOM 861 C C . ALA A 1 117 ? -12.108 -9.526 12.182 1.00 98.44 117 ALA A C 1
ATOM 863 O O . ALA A 1 117 ? -10.925 -9.833 12.325 1.00 98.44 117 ALA A O 1
ATOM 864 N N . GLY A 1 118 ? -13.050 -9.889 13.055 1.00 98.38 118 GLY A N 1
ATOM 865 C CA . GLY A 1 118 ? -12.798 -10.692 14.257 1.00 98.38 118 GLY A CA 1
ATOM 866 C C . GLY A 1 118 ? -11.898 -10.045 15.320 1.00 98.38 118 GLY A C 1
ATOM 867 O O . GLY A 1 118 ? -11.549 -10.713 16.293 1.00 98.38 118 GLY A O 1
ATOM 868 N N . ALA A 1 119 ? -11.492 -8.783 15.153 1.00 98.50 119 ALA A N 1
ATOM 869 C CA . ALA A 1 119 ? -10.691 -8.082 16.149 1.00 98.50 119 ALA A CA 1
ATOM 870 C C . ALA A 1 119 ? -11.508 -7.782 17.415 1.00 98.50 119 ALA A C 1
ATOM 872 O O . ALA A 1 119 ? -12.724 -7.587 17.355 1.00 98.50 119 ALA A O 1
ATOM 873 N N . ARG A 1 120 ? -10.829 -7.717 18.562 1.00 98.38 120 ARG A N 1
ATOM 874 C CA . ARG A 1 120 ? -11.423 -7.415 19.871 1.00 98.38 120 ARG A CA 1
ATOM 875 C C . ARG A 1 120 ? -10.815 -6.146 20.448 1.00 98.38 120 ARG A C 1
ATOM 877 O O . ARG A 1 120 ? -9.598 -6.052 20.583 1.00 98.38 120 ARG A O 1
ATOM 884 N N . VAL A 1 121 ? -11.651 -5.179 20.809 1.00 98.12 121 VAL A N 1
ATOM 885 C CA . VAL A 1 121 ? -11.221 -3.937 21.459 1.00 98.12 121 VAL A CA 1
ATOM 886 C C . VAL A 1 121 ? -11.885 -3.817 22.825 1.00 98.12 121 VAL A C 1
ATOM 888 O O . VAL A 1 121 ? -13.104 -3.708 22.933 1.00 98.12 121 VAL A O 1
ATOM 891 N N . GLU A 1 122 ? -11.067 -3.830 23.871 1.00 98.00 122 GLU A N 1
ATOM 892 C CA . GLU A 1 122 ? -11.502 -3.829 25.268 1.00 98.00 122 GLU A CA 1
ATOM 893 C C . GLU A 1 122 ? -11.184 -2.511 25.988 1.00 98.00 122 GLU A C 1
ATOM 895 O O . GLU A 1 122 ? -10.368 -1.703 25.534 1.00 98.00 122 GLU A O 1
ATOM 900 N N . GLY A 1 123 ? -11.787 -2.325 27.166 1.00 96.69 123 GLY A N 1
ATOM 901 C CA . GLY A 1 123 ? -11.573 -1.164 28.029 1.00 96.69 123 GLY A CA 1
ATOM 902 C C . GLY A 1 123 ? -12.624 -0.075 27.830 1.00 96.69 123 GLY A C 1
ATOM 903 O O . GLY A 1 123 ? -13.787 -0.361 27.548 1.00 96.69 123 GLY A O 1
ATOM 904 N N . SER A 1 124 ? -12.209 1.174 28.016 1.00 97.69 124 SER A N 1
ATOM 905 C CA . SER A 1 124 ? -13.049 2.361 27.871 1.00 97.69 124 SER A CA 1
ATOM 906 C C . SER A 1 124 ? -12.231 3.537 27.337 1.00 97.69 124 SER A C 1
ATOM 908 O O . SER A 1 124 ? -11.000 3.541 27.409 1.00 97.69 124 SER A O 1
ATOM 910 N N . GLY A 1 125 ? -12.910 4.534 26.770 1.00 97.44 125 GLY A N 1
ATOM 911 C CA . GLY A 1 125 ? -12.282 5.732 26.212 1.00 97.44 125 GLY A CA 1
ATOM 912 C C . GLY A 1 125 ? -12.380 5.793 24.690 1.00 97.44 125 GLY A C 1
ATOM 913 O O . GLY A 1 125 ? -13.375 5.369 24.114 1.00 97.44 125 GLY A O 1
ATOM 914 N N . ARG A 1 126 ? -11.366 6.357 24.029 1.00 97.31 126 ARG A N 1
ATOM 915 C CA . ARG A 1 126 ? -11.408 6.655 22.587 1.00 97.31 126 ARG A CA 1
ATOM 916 C C . ARG A 1 126 ? -10.359 5.867 21.808 1.00 97.31 126 ARG A C 1
ATOM 918 O O . ARG A 1 126 ? -9.218 5.741 22.257 1.00 97.31 126 ARG A O 1
ATOM 925 N N . LEU A 1 127 ? -10.743 5.388 20.628 1.00 97.19 127 LEU A N 1
ATOM 926 C CA . LEU A 1 127 ? -9.840 4.986 19.548 1.00 97.19 127 LEU A CA 1
ATOM 927 C C . LEU A 1 127 ? -9.874 6.065 18.466 1.00 97.19 127 LEU A C 1
ATOM 929 O O . LEU A 1 127 ? -10.921 6.293 17.865 1.00 97.19 127 LEU A O 1
ATOM 933 N N . LEU A 1 128 ? -8.738 6.717 18.219 1.00 96.88 128 LEU A N 1
ATOM 934 C CA . LEU A 1 128 ? -8.616 7.802 17.248 1.00 96.88 128 LEU A CA 1
ATOM 935 C C . LEU A 1 128 ? -7.509 7.510 16.233 1.00 96.88 128 LEU A C 1
ATOM 937 O O . LEU A 1 128 ? -6.362 7.315 16.628 1.00 96.88 128 LEU A O 1
ATOM 941 N N . ARG A 1 129 ? -7.802 7.544 14.927 1.00 96.94 129 ARG A N 1
ATOM 942 C CA . ARG A 1 129 ? -6.772 7.341 13.882 1.00 96.94 129 ARG A CA 1
ATOM 943 C C . ARG A 1 129 ? -5.997 6.042 14.096 1.00 96.94 129 ARG A C 1
ATOM 945 O O . ARG A 1 129 ? -4.771 6.042 14.199 1.00 96.94 129 ARG A O 1
ATOM 952 N N . CYS A 1 130 ? -6.731 4.946 14.258 1.00 97.81 130 CYS A N 1
ATOM 953 C CA . CYS A 1 130 ? -6.171 3.636 14.563 1.00 97.81 130 CYS A CA 1
ATOM 954 C C . CYS A 1 130 ? -6.507 2.605 13.485 1.00 97.81 130 CYS A C 1
ATOM 956 O O . CYS A 1 130 ? -7.586 2.632 12.893 1.00 97.81 130 CYS A O 1
ATOM 958 N N . VAL A 1 131 ? -5.604 1.645 13.292 1.00 97.88 131 VAL A N 1
ATOM 959 C CA . VAL A 1 131 ? -5.870 0.435 12.507 1.00 97.88 131 VAL A CA 1
ATOM 960 C C . VAL A 1 131 ? -5.610 -0.774 13.392 1.00 97.88 131 VAL A C 1
ATOM 962 O O . VAL A 1 131 ? -4.477 -1.032 13.790 1.00 97.88 131 VAL A O 1
ATOM 965 N N . VAL A 1 132 ? -6.657 -1.527 13.708 1.00 98.31 132 VAL A N 1
ATOM 966 C CA . VAL A 1 132 ? -6.555 -2.795 14.437 1.00 98.31 132 VAL A CA 1
ATOM 967 C C . VAL A 1 132 ? -6.648 -3.917 13.413 1.00 98.31 132 VAL A C 1
ATOM 969 O O . VAL A 1 132 ? -7.645 -4.017 12.702 1.00 98.31 132 VAL A O 1
ATOM 972 N N . TRP A 1 133 ? -5.604 -4.734 13.285 1.00 98.25 133 TRP A N 1
ATOM 973 C CA . TRP A 1 133 ? -5.561 -5.804 12.288 1.00 98.25 133 TRP A CA 1
ATOM 974 C C . TRP A 1 133 ? -6.641 -6.867 12.531 1.00 98.25 133 TRP A C 1
ATOM 976 O O . TRP A 1 133 ? -7.086 -7.045 13.668 1.00 98.25 133 TRP A O 1
ATOM 986 N N . PRO A 1 134 ? -7.063 -7.599 11.484 1.00 98.44 134 PRO A N 1
ATOM 987 C CA . PRO A 1 134 ? -7.988 -8.716 11.639 1.00 98.44 134 PRO A CA 1
ATOM 988 C C . PRO A 1 134 ? -7.523 -9.701 12.717 1.00 98.44 134 PRO A C 1
ATOM 990 O O . PRO A 1 134 ? -6.352 -10.068 12.758 1.00 98.44 134 PRO A O 1
ATOM 993 N N . GLY A 1 135 ? -8.432 -10.099 13.606 1.00 98.25 135 GLY A N 1
ATOM 994 C CA . GLY A 1 135 ? -8.166 -11.016 14.718 1.00 98.25 135 GLY A CA 1
ATOM 995 C C . GLY A 1 135 ? -7.302 -10.459 15.857 1.00 98.25 135 GLY A C 1
ATOM 996 O O . GLY A 1 135 ? -7.062 -11.176 16.826 1.00 98.25 135 GLY A O 1
ATOM 997 N N . ALA A 1 136 ? -6.835 -9.209 15.780 1.00 98.44 136 ALA A N 1
ATOM 998 C CA . ALA A 1 136 ? -6.017 -8.610 16.830 1.00 98.44 136 ALA A CA 1
ATOM 999 C C . ALA A 1 136 ? -6.837 -8.253 18.080 1.00 98.44 136 ALA A C 1
ATOM 1001 O O . ALA A 1 136 ? -8.028 -7.942 17.999 1.00 98.44 136 ALA A O 1
ATOM 1002 N N . SER A 1 137 ? -6.163 -8.226 19.232 1.00 98.06 137 SER A N 1
ATOM 1003 C CA . SER A 1 137 ? -6.710 -7.705 20.488 1.00 98.06 137 SER A CA 1
ATOM 1004 C C . SER A 1 137 ? -6.079 -6.353 20.821 1.00 98.06 137 SER A C 1
ATOM 1006 O O . SER A 1 137 ? -4.854 -6.220 20.845 1.00 98.06 137 SER A O 1
ATOM 1008 N N . ALA A 1 138 ? -6.909 -5.354 21.107 1.00 97.88 138 ALA A N 1
ATOM 1009 C CA . ALA A 1 138 ? -6.503 -4.001 21.464 1.00 97.88 138 ALA A CA 1
ATOM 1010 C C . ALA A 1 138 ? -7.191 -3.542 22.757 1.00 97.88 138 ALA A C 1
ATOM 1012 O O . ALA A 1 138 ? -8.262 -4.027 23.119 1.00 97.88 138 ALA A O 1
ATOM 1013 N N . ARG A 1 139 ? -6.590 -2.567 23.443 1.00 98.06 139 ARG A N 1
ATOM 1014 C CA . ARG A 1 139 ? -7.164 -1.945 24.641 1.00 98.06 139 ARG A CA 1
ATOM 1015 C C . ARG A 1 139 ? -7.141 -0.428 24.511 1.00 98.06 139 ARG A C 1
ATOM 1017 O O . ARG A 1 139 ? -6.072 0.134 24.280 1.00 98.06 139 ARG A O 1
ATOM 1024 N N . ALA A 1 140 ? -8.309 0.195 24.652 1.00 97.44 140 ALA A N 1
ATOM 1025 C CA . ALA A 1 140 ? -8.480 1.646 24.665 1.00 97.44 140 ALA A CA 1
ATOM 1026 C C . ALA A 1 140 ? -7.892 2.278 25.949 1.00 97.44 140 ALA A C 1
ATOM 1028 O O . ALA A 1 140 ? -7.822 1.593 26.976 1.00 97.44 140 ALA A O 1
ATOM 1029 N N . PRO A 1 141 ? -7.495 3.568 25.921 1.00 97.81 141 PRO A N 1
ATOM 1030 C CA . PRO A 1 141 ? -7.507 4.480 24.771 1.00 97.81 141 PRO A CA 1
ATOM 1031 C C . PRO A 1 141 ? -6.303 4.286 23.835 1.00 97.81 141 PRO A C 1
ATOM 1033 O O . PRO A 1 141 ? -5.215 3.916 24.278 1.00 97.81 141 PRO A O 1
ATOM 1036 N N . LEU A 1 142 ? -6.491 4.566 22.541 1.00 97.75 142 LEU A N 1
ATOM 1037 C CA . LEU A 1 142 ? -5.425 4.564 21.535 1.00 97.75 142 LEU A CA 1
ATOM 1038 C C . LEU A 1 142 ? -5.578 5.747 20.581 1.00 97.75 142 LEU A C 1
ATOM 1040 O O . LEU A 1 142 ? -6.678 6.080 20.143 1.00 97.75 142 LEU A O 1
ATOM 1044 N N . GLU A 1 143 ? -4.446 6.335 20.219 1.00 97.38 143 GLU A N 1
ATOM 1045 C CA . GLU A 1 143 ? -4.351 7.344 19.175 1.00 97.38 143 GLU A CA 1
ATOM 1046 C C . GLU A 1 143 ? -3.107 7.061 18.343 1.00 97.38 143 GLU A C 1
ATOM 1048 O O . GLU A 1 143 ? -2.078 6.668 18.904 1.00 97.38 143 GLU A O 1
ATOM 1053 N N . ASN A 1 144 ? -3.143 7.255 17.024 1.00 97.06 144 ASN A N 1
ATOM 1054 C CA . ASN A 1 144 ? -1.877 7.156 16.300 1.00 97.06 144 ASN A CA 1
ATOM 1055 C C . ASN A 1 144 ? -1.375 5.738 16.136 1.00 97.06 144 ASN A C 1
ATOM 1057 O O . ASN A 1 144 ? -0.167 5.576 16.120 1.00 97.06 144 ASN A O 1
ATOM 1061 N N . THR A 1 145 ? -2.220 4.710 16.176 1.00 97.81 145 THR A N 1
ATOM 1062 C CA . THR A 1 145 ? -1.722 3.370 16.506 1.00 97.81 145 THR A CA 1
ATOM 1063 C C . THR A 1 145 ? -2.182 2.316 15.516 1.00 97.81 145 THR A C 1
ATOM 1065 O O . THR A 1 145 ? -3.367 2.194 15.209 1.00 97.81 145 THR A O 1
ATOM 1068 N N . ILE A 1 146 ? -1.230 1.489 15.087 1.00 97.94 146 ILE A N 1
ATOM 1069 C CA . ILE A 1 146 ? -1.500 0.218 14.422 1.00 97.94 146 ILE A CA 1
ATOM 1070 C C . ILE A 1 146 ? -1.368 -0.896 15.463 1.00 97.94 146 ILE A C 1
ATOM 1072 O O . ILE A 1 146 ? -0.354 -0.986 16.159 1.00 97.94 146 ILE A O 1
ATOM 1076 N N . VAL A 1 147 ? -2.387 -1.746 15.585 1.00 98.12 147 VAL A N 1
ATOM 1077 C CA . VAL A 1 147 ? -2.362 -2.927 16.457 1.00 98.12 147 VAL A CA 1
ATOM 1078 C C . VAL A 1 147 ? -2.297 -4.176 15.595 1.00 98.12 147 VAL A C 1
ATOM 1080 O O . VAL A 1 147 ? -3.195 -4.438 14.800 1.00 98.12 147 VAL A O 1
ATOM 1083 N N . THR A 1 148 ? -1.221 -4.938 15.754 1.00 97.12 148 THR A N 1
ATOM 1084 C CA . THR A 1 148 ? -0.976 -6.169 14.990 1.00 97.12 148 THR A CA 1
ATOM 1085 C C . THR A 1 148 ? -1.649 -7.385 15.632 1.00 97.12 148 THR A C 1
ATOM 1087 O O . THR A 1 148 ? -2.072 -7.338 16.787 1.00 97.12 148 THR A O 1
ATOM 1090 N N . THR A 1 149 ? -1.696 -8.509 14.914 1.00 95.12 149 THR A N 1
ATOM 1091 C CA . THR A 1 149 ? -2.268 -9.783 15.392 1.00 95.12 149 THR A CA 1
ATOM 1092 C C . THR A 1 149 ? -1.589 -10.342 16.640 1.00 95.12 149 THR A C 1
ATOM 1094 O O . THR A 1 149 ? -2.243 -11.009 17.435 1.00 95.12 149 THR A O 1
ATOM 1097 N N . SER A 1 150 ? -0.309 -10.033 16.867 1.00 93.56 150 SER A N 1
ATOM 1098 C CA . SER A 1 150 ? 0.404 -10.408 18.097 1.00 93.56 150 SER A CA 1
ATOM 1099 C C . SER A 1 150 ? 0.054 -9.521 19.299 1.00 93.56 150 SER A C 1
ATOM 1101 O O . SER A 1 150 ? 0.624 -9.684 20.374 1.00 93.56 150 SER A O 1
ATOM 1103 N N . GLY A 1 151 ? -0.838 -8.540 19.124 1.00 88.81 151 GLY A N 1
ATOM 1104 C CA . GLY A 1 151 ? -1.167 -7.532 20.132 1.00 88.81 151 GLY A CA 1
ATOM 1105 C C . GLY A 1 151 ? -0.132 -6.409 20.240 1.00 88.81 151 GLY A C 1
ATOM 1106 O O . GLY A 1 151 ? -0.311 -5.483 21.036 1.00 88.81 151 GLY A O 1
ATOM 1107 N N . LYS A 1 152 ? 0.946 -6.431 19.436 1.00 95.56 152 LYS A N 1
ATOM 1108 C CA . LYS A 1 152 ? 1.921 -5.332 19.406 1.00 95.56 152 LYS A CA 1
ATOM 1109 C C . LYS A 1 152 ? 1.234 -4.052 18.937 1.00 95.56 152 LYS A C 1
ATOM 1111 O O . LYS A 1 152 ? 0.638 -4.024 17.858 1.00 95.56 152 LYS A O 1
ATOM 1116 N N . ARG A 1 153 ? 1.378 -2.998 19.742 1.00 96.69 153 ARG A N 1
ATOM 1117 C CA . ARG A 1 153 ? 0.938 -1.632 19.447 1.00 96.69 153 ARG A CA 1
ATOM 1118 C C . ARG A 1 153 ? 2.109 -0.851 18.880 1.00 96.69 153 ARG A C 1
ATOM 1120 O O . ARG A 1 153 ? 3.142 -0.735 19.537 1.00 96.69 153 ARG A O 1
ATOM 1127 N N . VAL A 1 154 ? 1.950 -0.325 17.677 1.00 96.25 154 VAL A N 1
ATOM 1128 C CA . VAL A 1 154 ? 2.960 0.50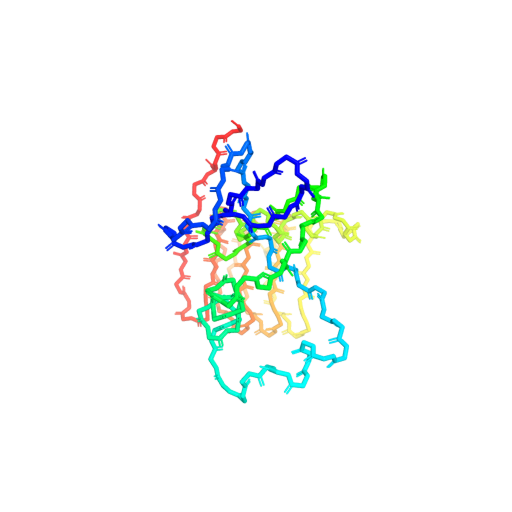2 17.026 1.00 96.25 154 VAL A CA 1
ATOM 1129 C C . VAL A 1 154 ? 2.401 1.903 16.891 1.00 96.25 154 VAL A C 1
ATOM 1131 O O . VAL A 1 154 ? 1.449 2.125 16.143 1.00 96.25 154 VAL A O 1
ATOM 1134 N N . ARG A 1 155 ? 2.970 2.830 17.664 1.00 95.75 155 ARG A N 1
ATOM 1135 C CA . ARG A 1 155 ? 2.634 4.244 17.554 1.00 95.75 155 ARG A CA 1
ATOM 1136 C C . ARG A 1 155 ? 3.290 4.793 16.294 1.00 95.75 155 ARG A C 1
ATOM 1138 O O . ARG A 1 155 ? 4.483 4.612 16.077 1.00 95.75 155 ARG A O 1
ATOM 1145 N N . VAL A 1 156 ? 2.478 5.433 15.479 1.00 93.38 156 VAL A N 1
ATOM 1146 C CA . VAL A 1 156 ? 2.843 6.123 14.257 1.00 93.38 156 VAL A CA 1
ATOM 1147 C C . VAL A 1 156 ? 2.909 7.600 14.610 1.00 93.38 156 VAL A C 1
ATOM 1149 O O . VAL A 1 156 ? 1.927 8.186 15.076 1.00 93.38 156 VAL A O 1
ATOM 1152 N N . GLU A 1 157 ? 4.089 8.183 14.456 1.00 84.56 157 GLU A N 1
ATOM 1153 C CA . GLU A 1 157 ? 4.252 9.627 14.561 1.00 84.56 157 GLU A CA 1
ATOM 1154 C C . GLU A 1 157 ? 3.553 10.288 13.374 1.00 84.56 157 GLU A C 1
ATOM 1156 O O . GLU A 1 157 ? 3.555 9.753 12.264 1.00 84.56 157 GLU A O 1
ATOM 1161 N N . ALA A 1 158 ? 2.906 11.428 13.612 1.00 64.88 158 ALA A N 1
ATOM 1162 C CA . ALA A 1 158 ? 2.317 12.188 12.523 1.00 64.88 158 ALA A CA 1
ATOM 1163 C C . ALA A 1 158 ? 3.450 12.627 11.589 1.00 64.88 158 ALA A C 1
ATOM 1165 O O . ALA A 1 158 ? 4.363 13.330 12.021 1.00 64.88 158 ALA A O 1
ATOM 1166 N N . SER A 1 159 ? 3.408 12.201 10.329 1.00 56.66 159 SER A N 1
ATOM 1167 C CA . SER A 1 159 ? 4.276 12.774 9.306 1.00 56.66 159 SER A CA 1
ATOM 1168 C C . SER A 1 159 ? 3.972 14.268 9.220 1.00 56.66 159 SER A C 1
ATOM 1170 O O . SER A 1 159 ? 2.800 14.651 9.154 1.00 56.66 159 SER A O 1
ATOM 1172 N N . ALA A 1 160 ? 5.009 15.107 9.281 1.00 40.38 160 ALA A N 1
ATOM 1173 C CA . ALA A 1 160 ? 4.858 16.522 8.967 1.00 40.38 160 ALA A CA 1
ATOM 1174 C C . ALA A 1 160 ? 4.296 16.656 7.535 1.00 40.38 160 ALA A C 1
ATOM 1176 O O . ALA A 1 160 ? 4.645 15.821 6.693 1.00 40.38 160 ALA A O 1
ATOM 1177 N N . PRO A 1 161 ? 3.396 17.627 7.295 1.00 43.84 161 PRO A N 1
ATOM 1178 C CA . PRO A 1 161 ? 2.805 17.857 5.980 1.00 43.84 161 PRO A CA 1
ATOM 1179 C C . PRO A 1 161 ? 3.853 18.185 4.913 1.00 43.84 161 PRO A C 1
ATOM 1181 O O . PRO A 1 161 ? 4.905 18.767 5.270 1.00 43.84 161 PRO A O 1
#

Foldseek 3Di:
DFADPVQWDQDDPRDGLDDGDDDDDDLPDDDDDPVLVVQDDPDDDCRPRRVVVCSVVVHTDGDDDDPDDRQDLPPDVQSVLVVLLVVCVVVVPQAEAAAACEEADPQEDGGSEYAYANEYEDDHDYDESEYEYHCAYYYDDDYQWYQDNVRDTDHHDNDDD

Sequence (161 aa):
VGIGDDGRVVRLRGQTFGEERESGDYVGLCALGRPGLFALPEQGCLVQDFALPLLRRGVRIDTVPYAGTVAFPGDSLAGYLAENLSWLERRGTQGAHLGAGAQVAPGISIERSVIGAGA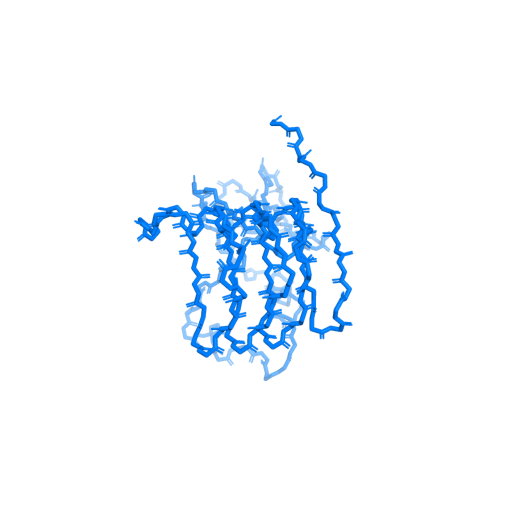RVEGSGRLLRCVVWPGASARAPLENTIVTTSGKRVRVEASAP

pLDDT: mean 92.86, std 8.4, range [40.38, 98.5]

Radius of gyration: 22.07 Å; chains: 1; bounding box: 42×37×56 Å

Secondary structure (DSSP, 8-state):
-EE-TTSBEEEETTEESS---EE----S-----HHHHHTS-SSS-IIIIIIHHHHHTT---B-----S----TTS-HHHHHHHHHHHHHHTT-SSEEE-TT-EE-TTEEEESEEE-TT-EEESSEEEEEEEEPTT-EEES-EEEEEE-TT--EEEPPPPP-